Protein AF-A0A329RV73-F1 (afdb_monomer)

Secondary structure (DSSP, 8-state):
-----------THHHHHHS--SSHHHHHHHHHHHHHHHHHHHHHHHHHHHHH-HHHHHHHHHH-GGG----SPPPS--TT----SS-----HHHHHHH-HHHHHHHHHHHH-GGGTTTTS-SSHHHHHHHTTTT-TTS-GGGS--HHHHHHHHHHH-

Radius of gyration: 17.71 Å; Cα contacts (8 Å, |Δi|>4): 121; chains: 1; bounding box: 42×60×46 Å

Sequence (157 aa):
MASRVPVARSCPLERAFHVPLESKASQGNCRKLKLRAVQTRLVFTSYCIEAWGFFAFLEMLDQHPELYWLGGQPGRVNHEGCPYGGLLAEDLVTLARKDKARYTATLEKALDPSAINSYGFPNLRSLLESTEALDPKANEKNRLCFPVLARARRDIM

Nearest PDB structures (foldseek):
  8cmo-assembly1_Z  TM=2.068E-01  e=1.612E+00  Coelastrella

Mean predicted aligned error: 10.71 Å

Structure (mmCIF, N/CA/C/O backbone):
data_AF-A0A329RV73-F1
#
_entry.id   AF-A0A329RV73-F1
#
loop_
_atom_site.group_PDB
_atom_site.id
_atom_site.type_symbol
_atom_site.label_atom_id
_atom_site.label_alt_id
_atom_site.label_comp_id
_atom_site.label_asym_id
_atom_site.label_entity_id
_atom_site.label_seq_id
_atom_site.pdbx_PDB_ins_code
_atom_site.Cartn_x
_atom_site.Cartn_y
_atom_site.Cartn_z
_atom_site.occupancy
_atom_site.B_iso_or_equiv
_atom_site.auth_seq_id
_atom_site.auth_comp_id
_atom_site.auth_asym_id
_atom_site.auth_atom_id
_atom_site.pdbx_PDB_model_num
ATOM 1 N N . MET A 1 1 ? 10.053 -44.233 -3.677 1.00 33.34 1 MET A N 1
ATOM 2 C CA . MET A 1 1 ? 8.972 -43.250 -3.450 1.00 33.34 1 MET A CA 1
ATOM 3 C C . MET A 1 1 ? 9.614 -41.897 -3.183 1.00 33.34 1 MET A C 1
ATOM 5 O O . MET A 1 1 ? 10.079 -41.670 -2.079 1.00 33.34 1 MET A O 1
ATOM 9 N N . ALA A 1 2 ? 9.732 -41.044 -4.201 1.00 32.59 2 ALA A N 1
ATOM 10 C CA . ALA A 1 2 ? 10.232 -39.680 -4.040 1.00 32.59 2 ALA A CA 1
ATOM 11 C C . ALA A 1 2 ? 9.038 -38.734 -4.188 1.00 32.59 2 ALA A C 1
ATOM 13 O O . ALA A 1 2 ? 8.474 -38.605 -5.275 1.00 32.59 2 ALA A O 1
ATOM 14 N N . SER A 1 3 ? 8.606 -38.160 -3.067 1.00 30.92 3 SER A N 1
ATOM 15 C CA . SER A 1 3 ? 7.505 -37.201 -3.014 1.00 30.92 3 SER A CA 1
ATOM 16 C C . SER A 1 3 ? 7.929 -35.920 -3.733 1.00 30.92 3 SER A C 1
ATOM 18 O O . SER A 1 3 ? 8.866 -35.243 -3.310 1.00 30.92 3 SER A O 1
ATOM 20 N N . ARG A 1 4 ? 7.281 -35.609 -4.862 1.00 31.44 4 ARG A N 1
ATOM 21 C CA . ARG A 1 4 ? 7.431 -34.320 -5.542 1.00 31.44 4 ARG A CA 1
ATOM 22 C C . ARG A 1 4 ? 6.651 -33.282 -4.743 1.00 31.44 4 ARG A C 1
ATOM 24 O O . ARG A 1 4 ? 5.426 -33.247 -4.811 1.00 31.44 4 ARG A O 1
ATOM 31 N N . VAL A 1 5 ? 7.371 -32.440 -4.011 1.00 31.77 5 VAL A N 1
ATOM 32 C CA . VAL A 1 5 ? 6.828 -31.193 -3.465 1.00 31.77 5 VAL A CA 1
ATOM 33 C C . VAL A 1 5 ? 6.338 -30.348 -4.650 1.00 31.77 5 VAL A C 1
ATOM 35 O O . VAL A 1 5 ? 7.100 -30.154 -5.604 1.00 31.77 5 VAL A O 1
ATOM 38 N N . PRO A 1 6 ? 5.079 -29.880 -4.662 1.00 32.69 6 PRO A N 1
ATOM 39 C CA . PRO A 1 6 ? 4.593 -29.049 -5.747 1.00 32.69 6 PRO A CA 1
ATOM 40 C C . PRO A 1 6 ? 5.279 -27.686 -5.643 1.00 32.69 6 PRO A C 1
ATOM 42 O O . PRO A 1 6 ? 5.047 -26.930 -4.705 1.00 32.69 6 PRO A O 1
ATOM 45 N N . VAL A 1 7 ? 6.137 -27.379 -6.617 1.00 34.72 7 VAL A N 1
ATOM 46 C CA . VAL A 1 7 ? 6.642 -26.022 -6.841 1.00 34.72 7 VAL A CA 1
ATOM 47 C C . VAL A 1 7 ? 5.422 -25.129 -7.046 1.00 34.72 7 VAL A C 1
ATOM 49 O O . VAL A 1 7 ? 4.694 -25.282 -8.032 1.00 34.72 7 VAL A O 1
ATOM 52 N N . ALA A 1 8 ? 5.170 -24.246 -6.079 1.00 34.91 8 ALA A N 1
ATOM 53 C CA . ALA A 1 8 ? 4.118 -23.249 -6.152 1.00 34.91 8 ALA A CA 1
ATOM 54 C C . ALA A 1 8 ? 4.274 -22.487 -7.473 1.00 34.91 8 ALA A C 1
ATOM 56 O O . ALA A 1 8 ? 5.305 -21.869 -7.746 1.00 34.91 8 ALA A O 1
ATOM 57 N N . ARG A 1 9 ? 3.265 -22.599 -8.341 1.00 33.19 9 ARG A N 1
ATOM 58 C CA . ARG A 1 9 ? 3.199 -21.840 -9.587 1.00 33.19 9 ARG A CA 1
ATOM 59 C C . ARG A 1 9 ? 3.178 -20.364 -9.202 1.00 33.19 9 ARG A C 1
ATOM 61 O O . ARG A 1 9 ? 2.209 -19.896 -8.616 1.00 33.19 9 ARG A O 1
ATOM 68 N N . SER A 1 10 ? 4.273 -19.675 -9.496 1.00 40.41 10 SER A N 1
ATOM 69 C CA . SER A 1 10 ? 4.465 -18.250 -9.247 1.00 40.41 10 SER A CA 1
ATOM 70 C C . SER A 1 10 ? 3.281 -17.442 -9.787 1.00 40.41 10 SER A C 1
ATOM 72 O O . SER A 1 10 ? 2.835 -17.659 -10.917 1.00 40.41 10 SER A O 1
ATOM 74 N N . CYS A 1 11 ? 2.761 -16.529 -8.964 1.00 36.47 11 CYS A N 1
ATOM 75 C CA . CYS A 1 11 ? 1.630 -15.665 -9.285 1.00 36.47 11 CYS A CA 1
ATOM 76 C C . CYS A 1 11 ? 1.839 -14.937 -10.635 1.00 36.47 11 CYS A C 1
ATOM 78 O O . CYS A 1 11 ? 2.783 -14.159 -10.771 1.00 36.47 11 CYS A O 1
ATOM 80 N N . PRO A 1 12 ? 0.950 -15.117 -11.633 1.00 36.31 12 PRO A N 1
ATOM 81 C CA . PRO A 1 12 ? 1.076 -14.490 -12.957 1.00 36.31 12 PRO A CA 1
ATOM 82 C C . PRO A 1 12 ? 0.990 -12.955 -12.958 1.00 36.31 12 PRO A C 1
ATOM 84 O O . PRO A 1 12 ? 1.366 -12.311 -13.937 1.00 36.31 12 PRO A O 1
ATOM 87 N N . LEU A 1 13 ? 0.454 -12.368 -11.886 1.00 39.69 13 LEU A N 1
ATOM 88 C CA . LEU A 1 13 ? 0.104 -10.949 -11.810 1.00 39.69 13 LEU A CA 1
ATOM 89 C C . LEU A 1 13 ? 1.328 -10.025 -11.795 1.00 39.69 13 LEU A C 1
ATOM 91 O O . LEU A 1 13 ? 1.267 -8.934 -12.354 1.00 39.69 13 LEU A O 1
ATOM 95 N N . GLU A 1 14 ? 2.445 -10.457 -11.213 1.00 41.28 14 GLU A N 1
ATOM 96 C CA . GLU A 1 14 ? 3.617 -9.603 -11.002 1.00 41.28 14 GLU A CA 1
ATOM 97 C C . GLU A 1 14 ? 4.369 -9.299 -12.309 1.00 41.28 14 GLU A C 1
ATOM 99 O O . GLU A 1 14 ? 4.634 -8.137 -12.629 1.00 41.28 14 GLU A O 1
ATOM 104 N N . ARG A 1 15 ? 4.630 -10.320 -13.141 1.00 48.12 15 ARG A N 1
ATOM 105 C CA . ARG A 1 15 ? 5.381 -10.136 -14.399 1.00 48.12 15 ARG A CA 1
ATOM 106 C C . ARG A 1 15 ? 4.634 -9.254 -15.396 1.00 48.12 15 ARG A C 1
ATOM 108 O O . ARG A 1 15 ? 5.257 -8.455 -16.087 1.00 48.12 15 ARG A O 1
ATOM 115 N N . ALA A 1 16 ? 3.304 -9.345 -15.448 1.00 50.72 16 ALA A N 1
ATOM 116 C CA . ALA A 1 16 ? 2.491 -8.605 -16.416 1.00 50.72 16 ALA A CA 1
ATOM 117 C C . ALA A 1 16 ? 2.640 -7.075 -16.296 1.00 50.72 16 ALA A C 1
ATOM 119 O O . ALA A 1 16 ? 2.481 -6.351 -17.279 1.00 50.72 16 ALA A O 1
ATOM 120 N N . PHE A 1 17 ? 2.974 -6.575 -15.105 1.00 49.97 17 PHE A N 1
ATOM 121 C CA . PHE A 1 17 ? 3.073 -5.145 -14.827 1.00 49.97 17 PHE A CA 1
ATOM 122 C C . PHE A 1 17 ? 4.464 -4.541 -15.064 1.00 49.97 17 PHE A C 1
ATOM 124 O O . PHE A 1 17 ? 4.578 -3.311 -15.134 1.00 49.97 17 PHE A O 1
ATOM 131 N N . HIS A 1 18 ? 5.501 -5.370 -15.194 1.00 54.44 18 HIS A N 1
ATOM 132 C CA . HIS A 1 18 ? 6.897 -4.939 -15.351 1.00 54.44 18 HIS A CA 1
ATOM 133 C C . HIS A 1 18 ? 7.509 -5.296 -16.715 1.00 54.44 18 HIS A C 1
ATOM 135 O O . HIS A 1 18 ? 8.642 -4.911 -16.991 1.00 54.44 18 HIS A O 1
ATOM 141 N N . VAL A 1 19 ? 6.761 -5.978 -17.589 1.00 59.09 19 VAL A N 1
ATOM 142 C CA . VAL A 1 19 ? 7.188 -6.268 -18.966 1.00 59.09 19 VAL A CA 1
ATOM 143 C C . VAL A 1 19 ? 7.408 -4.957 -19.740 1.00 59.09 19 VAL A C 1
ATOM 145 O O . VAL A 1 19 ? 6.521 -4.098 -19.724 1.00 59.09 19 VAL A O 1
ATOM 148 N N . PRO A 1 20 ? 8.552 -4.776 -20.430 1.00 58.53 20 PRO A N 1
ATOM 149 C CA . PRO A 1 20 ? 8.754 -3.668 -21.358 1.00 58.53 20 PRO A CA 1
ATOM 150 C C . PRO A 1 20 ? 7.672 -3.673 -22.442 1.00 58.53 20 PRO A C 1
ATOM 152 O O . PRO A 1 20 ? 7.479 -4.663 -23.141 1.00 58.53 20 PRO A O 1
ATOM 155 N N . LEU A 1 21 ? 6.937 -2.569 -22.565 1.00 69.88 21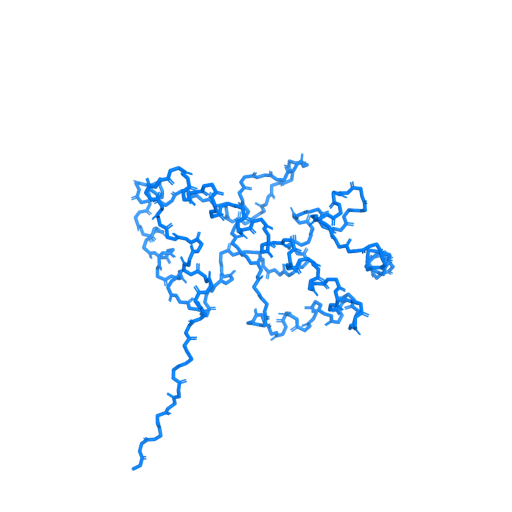 LEU A N 1
ATOM 156 C CA . LEU A 1 21 ? 5.825 -2.452 -23.508 1.00 69.88 21 LEU A CA 1
ATOM 157 C C . LEU A 1 21 ? 6.248 -1.611 -24.708 1.00 69.88 21 LEU A C 1
ATOM 159 O O . LEU A 1 21 ? 6.573 -0.431 -24.549 1.00 69.88 21 LEU A O 1
ATOM 163 N N . GLU A 1 22 ? 6.195 -2.211 -25.896 1.00 66.44 22 GLU A N 1
ATOM 164 C CA . GLU A 1 22 ? 6.705 -1.608 -27.134 1.00 66.44 22 GLU A CA 1
ATOM 165 C C . GLU A 1 22 ? 5.866 -0.425 -27.636 1.00 66.44 22 GLU A C 1
ATOM 167 O O . GLU A 1 22 ? 6.395 0.486 -28.269 1.00 66.44 22 GLU A O 1
ATOM 172 N N . SER A 1 23 ? 4.562 -0.381 -27.325 1.00 75.56 23 SER A N 1
ATOM 173 C CA . SER A 1 23 ? 3.675 0.691 -27.794 1.00 75.56 23 SER A CA 1
ATOM 174 C C . SER A 1 23 ? 3.206 1.624 -26.674 1.00 75.56 23 SER A C 1
ATOM 176 O O . SER A 1 23 ? 2.891 1.203 -25.552 1.00 75.56 23 SER A O 1
ATOM 178 N N . LYS A 1 24 ? 3.045 2.912 -27.006 1.00 74.94 24 LYS A N 1
ATOM 179 C CA . LYS A 1 24 ? 2.442 3.914 -26.106 1.00 74.94 24 LYS A CA 1
ATOM 180 C C . LYS A 1 24 ? 1.026 3.520 -25.664 1.00 74.94 24 LYS A C 1
ATOM 182 O O . LYS A 1 24 ? 0.655 3.749 -24.516 1.00 74.94 24 LYS A O 1
ATOM 187 N N . ALA A 1 25 ? 0.251 2.887 -26.547 1.00 77.81 25 ALA A N 1
ATOM 188 C CA . ALA A 1 25 ? -1.087 2.389 -26.232 1.00 77.81 25 ALA A CA 1
ATOM 189 C C . ALA A 1 25 ? -1.047 1.279 -25.166 1.00 77.81 25 ALA A C 1
ATOM 191 O O . ALA A 1 25 ? -1.775 1.351 -24.173 1.00 77.81 25 ALA A O 1
ATOM 192 N N . SER A 1 26 ? -0.144 0.302 -25.308 1.00 74.44 26 SER A N 1
ATOM 193 C CA . SER A 1 26 ? 0.054 -0.746 -24.297 1.00 74.44 26 SER A CA 1
ATOM 194 C C . SER A 1 26 ? 0.517 -0.176 -22.956 1.00 74.44 26 SER A C 1
ATOM 196 O O . SER A 1 26 ? -0.013 -0.565 -21.915 1.00 74.44 26 SER A O 1
ATOM 198 N N . GLN A 1 27 ? 1.423 0.808 -22.962 1.00 73.75 27 GLN A N 1
ATOM 199 C CA . GLN A 1 27 ? 1.860 1.501 -21.743 1.00 73.75 27 GLN A CA 1
ATOM 200 C C . GLN A 1 27 ? 0.697 2.217 -21.043 1.00 73.75 27 GLN A C 1
ATOM 202 O O . GLN A 1 27 ? 0.541 2.108 -19.824 1.00 73.75 27 GLN A O 1
ATOM 207 N N . GLY A 1 28 ? -0.152 2.908 -21.809 1.00 75.94 28 GLY A N 1
ATOM 208 C CA . GLY A 1 28 ? -1.359 3.556 -21.296 1.00 75.94 28 GLY A CA 1
ATOM 209 C C . GLY A 1 28 ? -2.336 2.564 -20.659 1.00 75.94 28 GLY A C 1
ATOM 210 O O . GLY A 1 28 ? -2.839 2.814 -19.563 1.00 75.94 28 GLY A O 1
ATOM 211 N N . ASN A 1 29 ? -2.565 1.413 -21.293 1.00 81.19 29 ASN A N 1
ATOM 212 C CA . ASN A 1 29 ? -3.426 0.363 -20.744 1.00 81.19 29 ASN A CA 1
ATOM 213 C C . ASN A 1 29 ? -2.840 -0.262 -19.472 1.00 81.19 29 ASN A C 1
ATOM 215 O O . ASN A 1 29 ? -3.561 -0.427 -18.488 1.00 81.19 29 ASN A O 1
ATOM 219 N N . CYS A 1 30 ? -1.533 -0.524 -19.442 1.00 77.75 30 CYS A N 1
ATOM 220 C CA . CYS A 1 30 ? -0.855 -1.030 -18.250 1.00 77.75 30 CYS A CA 1
ATOM 221 C C . CYS A 1 30 ? -0.951 -0.043 -17.076 1.00 77.75 30 CYS A C 1
ATOM 223 O O . CYS A 1 30 ? -1.310 -0.445 -15.970 1.00 77.75 30 CYS A O 1
ATOM 225 N N . ARG A 1 31 ? -0.756 1.265 -17.309 1.00 78.19 31 ARG A N 1
ATOM 226 C CA . ARG A 1 31 ? -0.980 2.300 -16.278 1.00 78.19 31 ARG A CA 1
ATOM 227 C C . ARG A 1 31 ? -2.403 2.265 -15.715 1.00 78.19 31 ARG A C 1
ATOM 229 O O . ARG A 1 31 ? -2.572 2.340 -14.501 1.00 78.19 31 ARG A O 1
ATOM 236 N N . LYS A 1 32 ? -3.422 2.111 -16.568 1.00 83.38 32 LYS A N 1
ATOM 237 C CA . LYS A 1 32 ? -4.825 2.004 -16.125 1.00 83.38 32 LYS A CA 1
ATOM 238 C C . LYS A 1 32 ? -5.071 0.750 -15.287 1.00 83.38 32 LYS A C 1
ATOM 240 O O . LYS A 1 32 ? -5.772 0.826 -14.283 1.00 83.38 32 LYS A O 1
ATOM 245 N N . LEU A 1 33 ? -4.503 -0.389 -15.682 1.00 84.25 33 LEU A N 1
ATOM 246 C CA . LEU A 1 33 ? -4.621 -1.638 -14.925 1.00 84.25 33 LEU A CA 1
ATOM 247 C C . LEU A 1 33 ? -3.928 -1.536 -13.562 1.00 84.25 33 LEU A C 1
ATOM 249 O O . LEU A 1 33 ? -4.529 -1.918 -12.563 1.00 84.25 33 LEU A O 1
ATOM 253 N N . LYS A 1 34 ? -2.728 -0.941 -13.501 1.00 81.31 34 LYS A N 1
ATOM 254 C CA . LYS A 1 34 ? -2.030 -0.657 -12.236 1.00 81.31 34 LYS A CA 1
ATOM 255 C C . LYS A 1 34 ? -2.873 0.213 -11.313 1.00 81.31 34 LYS A C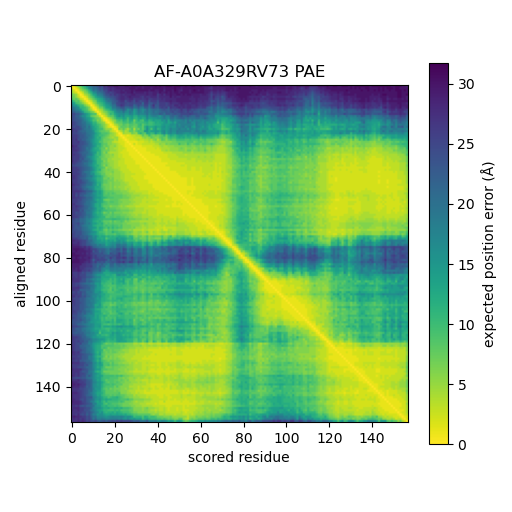 1
ATOM 257 O O . LYS A 1 34 ? -3.049 -0.131 -10.150 1.00 81.31 34 LYS A O 1
ATOM 262 N N . LEU A 1 35 ? -3.441 1.299 -11.841 1.00 84.69 35 LEU A N 1
ATOM 263 C CA . LEU A 1 35 ? -4.318 2.177 -11.069 1.00 84.69 35 LEU A CA 1
ATOM 264 C C . LEU A 1 35 ? -5.512 1.403 -10.496 1.00 84.69 35 LEU A C 1
ATOM 266 O O . LEU A 1 35 ? -5.768 1.476 -9.300 1.00 84.69 35 LEU A O 1
ATOM 270 N N . ARG A 1 36 ? -6.205 0.606 -11.318 1.00 87.50 36 ARG A N 1
ATOM 271 C CA . ARG A 1 36 ? -7.337 -0.217 -10.858 1.00 87.50 36 ARG A CA 1
ATOM 272 C C . ARG A 1 36 ? -6.927 -1.246 -9.808 1.00 87.50 36 ARG A C 1
ATOM 274 O O . ARG A 1 36 ? -7.676 -1.454 -8.860 1.00 87.50 36 ARG A O 1
ATOM 281 N N . ALA A 1 37 ? -5.759 -1.868 -9.949 1.00 86.56 37 ALA A N 1
ATOM 282 C CA . ALA A 1 37 ? -5.245 -2.816 -8.965 1.00 86.56 37 ALA A CA 1
ATOM 283 C C . ALA A 1 37 ? -4.990 -2.131 -7.612 1.00 86.56 37 ALA A C 1
ATOM 285 O O . ALA A 1 37 ? -5.406 -2.651 -6.581 1.00 86.56 37 ALA A O 1
ATOM 286 N N . VAL A 1 38 ? -4.398 -0.930 -7.614 1.00 85.75 38 VAL A N 1
ATOM 287 C CA . VAL A 1 38 ? -4.182 -0.128 -6.396 1.00 85.75 38 VAL A CA 1
ATOM 288 C C . VAL A 1 38 ? -5.508 0.252 -5.729 1.00 85.75 38 VAL A C 1
ATOM 290 O O . VAL A 1 38 ? -5.642 0.099 -4.518 1.00 85.75 38 VAL A O 1
ATOM 293 N N . GLN A 1 39 ? -6.503 0.683 -6.507 1.00 88.62 39 GLN A N 1
ATOM 294 C CA . GLN A 1 39 ? -7.835 1.022 -5.987 1.00 88.62 39 GLN A CA 1
ATOM 295 C C . GLN A 1 39 ? -8.545 -0.207 -5.403 1.00 88.62 39 GLN A C 1
ATOM 297 O O . GLN A 1 39 ? -9.069 -0.163 -4.295 1.00 88.62 39 GLN A O 1
ATOM 302 N N . THR A 1 40 ? -8.505 -1.335 -6.117 1.00 90.38 40 THR A N 1
ATOM 303 C CA . THR A 1 40 ? -9.085 -2.607 -5.652 1.00 90.38 40 THR A CA 1
ATOM 304 C C . THR A 1 40 ? -8.424 -3.073 -4.359 1.00 90.38 40 THR A C 1
ATOM 306 O O . THR A 1 40 ? -9.107 -3.527 -3.443 1.00 90.38 40 THR A O 1
ATOM 309 N N . ARG A 1 41 ? -7.101 -2.901 -4.250 1.00 91.25 41 ARG A N 1
ATOM 310 C CA . ARG A 1 41 ? -6.356 -3.203 -3.031 1.00 91.25 41 ARG A CA 1
ATOM 311 C C . ARG A 1 41 ? -6.877 -2.391 -1.849 1.00 91.25 41 ARG A C 1
ATOM 313 O O . ARG A 1 41 ? -7.137 -2.997 -0.828 1.00 91.25 41 ARG A O 1
ATOM 320 N N . LEU A 1 42 ? -7.093 -1.079 -1.987 1.00 91.88 42 LEU A N 1
ATOM 321 C CA . LEU A 1 42 ? -7.629 -0.239 -0.900 1.00 91.88 4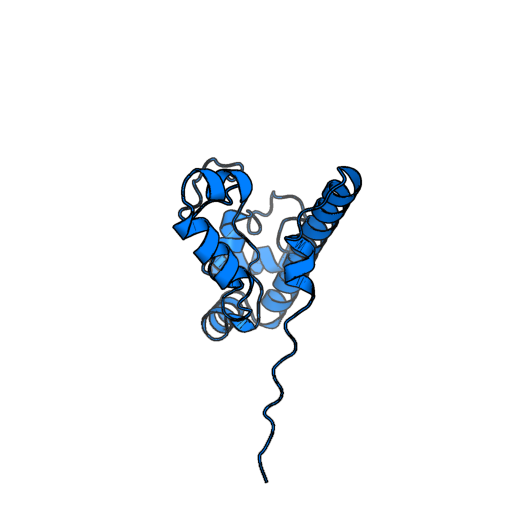2 LEU A CA 1
ATOM 322 C C . LEU A 1 42 ? -9.037 -0.652 -0.447 1.00 91.88 42 LEU A C 1
ATOM 324 O O . LEU A 1 42 ? -9.346 -0.595 0.747 1.00 91.88 42 LEU A O 1
ATOM 328 N N . VAL A 1 43 ? -9.884 -1.094 -1.380 1.00 93.06 43 VAL A N 1
ATOM 329 C CA . VAL A 1 43 ? -11.207 -1.651 -1.053 1.00 93.06 43 VAL A CA 1
ATOM 330 C C . VAL A 1 43 ? -11.054 -2.933 -0.237 1.00 93.06 43 VAL A C 1
ATOM 332 O O . VAL A 1 43 ? -11.674 -3.069 0.815 1.00 93.06 43 VAL A O 1
ATOM 335 N N . PHE A 1 44 ? -10.180 -3.841 -0.674 1.00 92.88 44 PHE A N 1
ATOM 336 C CA . PHE A 1 44 ? -9.864 -5.056 0.074 1.00 92.88 44 PHE A CA 1
ATOM 337 C C . PHE A 1 44 ? -9.263 -4.742 1.456 1.00 92.88 44 PHE A C 1
ATOM 339 O O . PHE A 1 44 ? -9.716 -5.298 2.450 1.00 92.88 44 PHE A O 1
ATOM 346 N N . THR A 1 45 ? -8.328 -3.787 1.553 1.00 94.06 45 THR A N 1
ATOM 347 C CA . THR A 1 45 ? -7.771 -3.316 2.833 1.00 94.06 45 THR A CA 1
ATOM 348 C C . THR A 1 45 ? -8.873 -2.819 3.762 1.00 94.06 45 THR A C 1
ATOM 350 O O . THR A 1 45 ? -8.880 -3.151 4.942 1.00 94.06 45 THR A O 1
ATOM 353 N N . SER A 1 46 ? -9.815 -2.035 3.229 1.00 94.69 46 SER A N 1
ATOM 354 C CA . SER A 1 46 ? -10.941 -1.514 4.003 1.00 94.69 46 SER A CA 1
ATOM 355 C C . SER A 1 46 ? -11.783 -2.649 4.579 1.00 94.69 46 SER A C 1
ATOM 357 O O . SER A 1 46 ? -12.067 -2.643 5.772 1.00 94.69 46 SER A O 1
ATOM 359 N N . TYR A 1 47 ? -12.109 -3.655 3.766 1.00 94.75 47 TYR A N 1
ATOM 360 C CA . TYR A 1 47 ? -12.856 -4.827 4.217 1.00 94.75 47 TYR A CA 1
ATOM 361 C C . TYR A 1 47 ? -12.125 -5.597 5.329 1.00 94.75 47 TYR A C 1
ATOM 363 O O . TYR A 1 47 ? -12.727 -5.932 6.347 1.00 94.75 47 TYR A O 1
ATOM 371 N N . CYS A 1 48 ? -10.817 -5.821 5.183 1.00 93.94 48 CYS A N 1
ATOM 372 C CA . CYS A 1 48 ? -10.013 -6.497 6.203 1.00 93.94 48 CYS A CA 1
ATOM 373 C C . CYS A 1 48 ? -9.968 -5.718 7.526 1.00 93.94 48 CYS A C 1
ATOM 375 O O . CYS A 1 48 ? -10.140 -6.306 8.591 1.00 93.94 48 CYS A O 1
ATOM 377 N N . ILE A 1 49 ? -9.788 -4.393 7.472 1.00 93.81 49 ILE A N 1
ATOM 378 C CA . ILE A 1 49 ? -9.785 -3.543 8.674 1.00 93.81 49 ILE A CA 1
ATOM 379 C C . ILE A 1 49 ? -11.174 -3.512 9.323 1.00 93.81 49 ILE A C 1
ATOM 381 O O . ILE A 1 49 ? -11.293 -3.475 10.547 1.00 93.81 49 ILE A O 1
ATOM 385 N N . GLU A 1 50 ? -12.242 -3.530 8.531 1.00 93.06 50 GLU A N 1
ATOM 386 C CA . GLU A 1 50 ? -13.601 -3.594 9.061 1.00 93.06 50 GLU A CA 1
ATOM 387 C C . GLU A 1 50 ? -13.873 -4.915 9.797 1.00 93.06 50 GLU A C 1
ATOM 389 O O . GLU A 1 50 ? -14.505 -4.895 10.859 1.00 93.06 50 GLU A O 1
ATOM 394 N N . ALA A 1 51 ? -13.363 -6.028 9.262 1.00 92.75 51 ALA A N 1
ATOM 395 C CA . ALA A 1 51 ? -13.539 -7.369 9.811 1.00 92.75 51 ALA A CA 1
ATOM 396 C C . ALA A 1 51 ? -12.671 -7.639 11.051 1.00 92.75 51 ALA A C 1
ATOM 398 O O . ALA A 1 51 ? -13.162 -8.206 12.025 1.00 92.75 51 ALA A O 1
ATOM 399 N N . TRP A 1 52 ? -11.396 -7.245 11.021 1.00 92.00 52 TRP A N 1
ATOM 400 C CA . TRP A 1 52 ? -10.418 -7.626 12.048 1.00 92.00 52 TRP A CA 1
ATOM 401 C C . TRP A 1 52 ? -9.954 -6.468 12.934 1.00 92.00 52 TRP A C 1
ATOM 403 O O . TRP A 1 52 ? -9.440 -6.709 14.020 1.00 92.00 52 TRP A O 1
ATOM 413 N N . GLY A 1 53 ? -10.173 -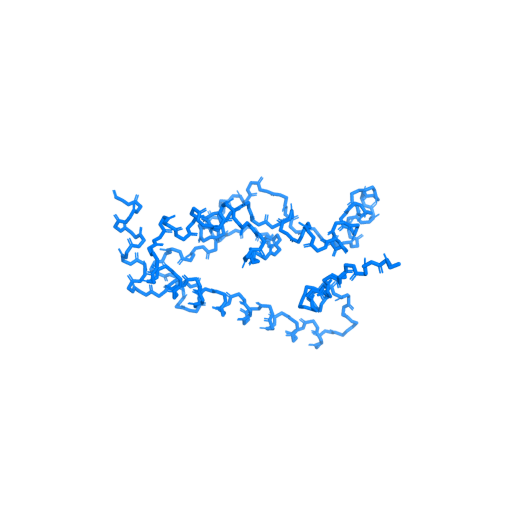5.217 12.527 1.00 92.31 53 GLY A N 1
ATOM 414 C CA . GLY A 1 53 ? -9.630 -4.031 13.197 1.00 92.31 53 GLY A CA 1
ATOM 415 C C . GLY A 1 53 ? -8.293 -3.582 12.604 1.00 92.31 53 GLY A C 1
ATOM 416 O O . GLY A 1 53 ? -7.614 -4.343 11.913 1.00 92.31 53 GLY A O 1
ATOM 417 N N . PHE A 1 54 ? -7.915 -2.320 12.844 1.00 91.56 54 PHE A N 1
ATOM 418 C CA . PHE A 1 54 ? -6.753 -1.716 12.185 1.00 91.56 54 PHE A CA 1
ATOM 419 C C . PHE A 1 54 ? -5.441 -2.368 12.632 1.00 91.56 54 PHE A C 1
ATOM 421 O O . PHE A 1 54 ? -4.716 -2.910 11.802 1.00 91.56 54 PHE A O 1
ATOM 428 N N . PHE A 1 55 ? -5.158 -2.379 13.938 1.00 91.88 55 PHE A N 1
ATOM 429 C CA . PHE A 1 55 ? -3.905 -2.942 14.450 1.00 91.88 55 PHE A CA 1
ATOM 430 C C . PHE A 1 55 ? -3.810 -4.455 14.299 1.00 91.88 55 PHE A C 1
ATOM 432 O O . PHE A 1 55 ? -2.757 -4.942 13.911 1.00 91.88 55 PHE A O 1
ATOM 439 N N . ALA A 1 56 ? -4.902 -5.189 14.528 1.00 92.94 56 ALA A N 1
ATOM 440 C CA . ALA A 1 56 ? -4.901 -6.641 14.364 1.00 92.94 56 ALA A CA 1
ATOM 441 C C . ALA A 1 56 ? -4.602 -7.045 12.912 1.00 92.94 56 ALA A C 1
ATOM 443 O O . ALA A 1 56 ? -3.866 -7.998 12.667 1.00 92.94 56 ALA A O 1
ATOM 444 N N . PHE A 1 57 ? -5.122 -6.292 11.935 1.00 93.44 57 PHE A N 1
ATOM 445 C CA . PHE A 1 57 ? -4.790 -6.537 10.538 1.00 93.44 57 PHE A CA 1
ATOM 446 C C . PHE A 1 57 ? -3.328 -6.195 10.216 1.00 93.44 57 PHE A C 1
ATOM 448 O O . PHE A 1 57 ? -2.687 -6.947 9.488 1.00 93.44 57 PHE A O 1
ATOM 455 N N . LEU A 1 58 ? -2.784 -5.100 10.764 1.00 92.19 58 LEU A N 1
ATOM 456 C CA . LEU A 1 58 ? -1.362 -4.769 10.604 1.00 92.19 58 LEU A CA 1
ATOM 457 C C . LEU A 1 58 ? -0.458 -5.861 11.190 1.00 92.19 58 LEU A C 1
ATOM 459 O O . LEU A 1 58 ? 0.434 -6.336 10.496 1.00 92.19 58 LEU A O 1
ATOM 463 N N . GLU A 1 59 ? -0.733 -6.302 12.416 1.00 93.06 59 GLU A N 1
ATOM 464 C CA . GLU A 1 59 ? 0.035 -7.349 13.095 1.00 93.06 59 GLU A CA 1
ATOM 465 C C . GLU A 1 59 ? 0.004 -8.670 12.318 1.00 93.06 59 GLU A C 1
ATOM 467 O O . GLU A 1 59 ? 1.039 -9.309 12.132 1.00 93.06 59 GLU A O 1
ATOM 472 N N . MET A 1 60 ? -1.162 -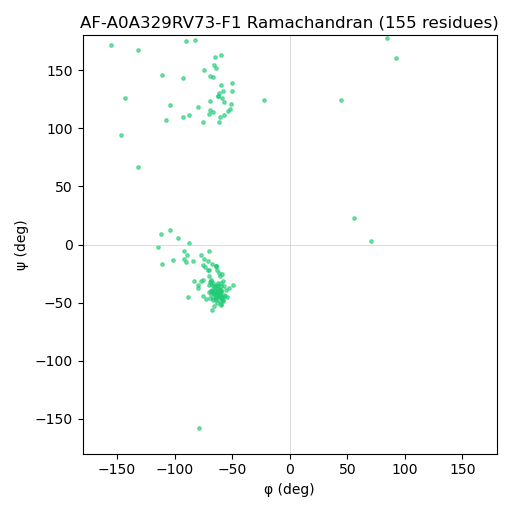9.052 11.786 1.00 93.31 60 MET A N 1
ATOM 473 C CA . MET A 1 60 ? -1.291 -10.243 10.947 1.00 93.31 60 MET A CA 1
ATOM 474 C C . MET A 1 60 ? -0.400 -10.164 9.699 1.00 93.31 60 MET A C 1
ATOM 476 O O . MET A 1 60 ? 0.194 -11.167 9.312 1.00 93.31 60 MET A O 1
ATOM 480 N N . LEU 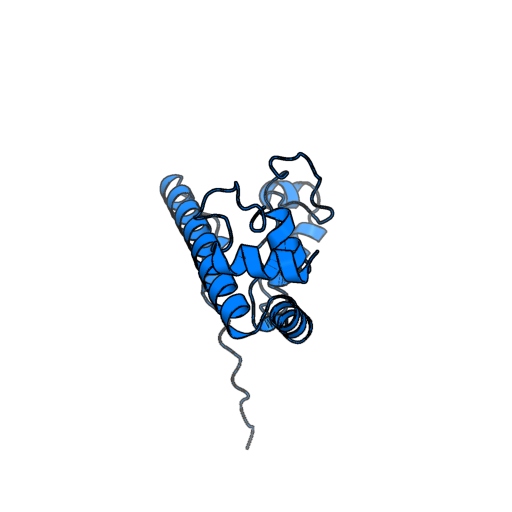A 1 61 ? -0.286 -8.991 9.069 1.00 90.50 61 LEU A N 1
ATOM 481 C CA . LEU A 1 61 ? 0.581 -8.810 7.901 1.00 90.50 61 LEU A CA 1
ATOM 482 C C . LEU A 1 61 ? 2.065 -8.730 8.256 1.00 90.50 61 LEU A C 1
ATOM 484 O O . LEU A 1 61 ? 2.889 -9.150 7.448 1.00 90.50 61 LEU A O 1
ATOM 488 N N . ASP A 1 62 ? 2.410 -8.228 9.438 1.00 88.19 62 ASP A N 1
ATOM 489 C CA . ASP A 1 62 ? 3.794 -8.237 9.916 1.00 88.19 62 ASP A CA 1
ATOM 490 C C . ASP A 1 62 ? 4.265 -9.672 10.223 1.00 88.19 62 ASP A C 1
ATOM 492 O O . ASP A 1 62 ? 5.422 -10.012 9.972 1.00 88.19 62 ASP A O 1
ATOM 496 N N . GLN A 1 63 ? 3.367 -10.537 10.708 1.00 89.31 63 GLN A N 1
ATOM 497 C CA . GLN A 1 63 ? 3.640 -11.965 10.925 1.00 89.31 63 GLN A CA 1
ATOM 498 C C . GLN A 1 63 ? 3.629 -12.781 9.625 1.00 89.31 63 GLN A C 1
ATOM 500 O O . GLN A 1 63 ? 4.359 -13.767 9.511 1.00 89.31 63 GLN A O 1
ATOM 505 N N . HIS A 1 64 ? 2.816 -12.364 8.653 1.00 86.69 64 HIS A N 1
ATOM 506 C CA . HIS A 1 64 ? 2.593 -13.072 7.393 1.00 86.69 64 HIS A CA 1
ATOM 507 C C . HIS A 1 64 ? 2.701 -12.130 6.177 1.00 86.69 64 HIS A C 1
ATOM 509 O O . HIS A 1 64 ? 1.704 -11.877 5.483 1.00 86.69 64 HIS A O 1
ATOM 515 N N . PRO A 1 65 ? 3.903 -11.591 5.888 1.00 79.06 65 PRO A N 1
ATOM 516 C CA . PRO A 1 65 ? 4.114 -10.615 4.816 1.00 79.06 65 PRO A CA 1
ATOM 517 C C . PRO A 1 65 ? 3.828 -11.170 3.411 1.00 79.06 65 PRO A C 1
ATOM 519 O O . PRO A 1 65 ? 3.615 -10.407 2.467 1.00 79.06 65 PRO A O 1
ATOM 522 N N . GLU A 1 66 ? 3.801 -12.492 3.249 1.00 78.94 66 GLU A N 1
ATOM 523 C CA . GLU A 1 66 ? 3.461 -13.194 2.011 1.00 78.94 66 GLU A CA 1
ATOM 524 C C . GLU A 1 66 ? 1.973 -13.116 1.643 1.00 78.94 66 GLU A C 1
ATOM 526 O O . GLU A 1 66 ? 1.620 -13.273 0.472 1.00 78.94 66 GLU A O 1
ATOM 531 N N . LEU A 1 67 ? 1.089 -12.860 2.615 1.00 83.12 67 LEU A N 1
ATOM 532 C CA . LEU A 1 67 ? -0.360 -12.815 2.388 1.00 83.12 67 LEU A CA 1
ATOM 533 C C . LEU A 1 67 ? -0.807 -11.553 1.651 1.00 83.12 67 LEU A C 1
ATOM 535 O O . LEU A 1 67 ? -1.954 -11.470 1.202 1.00 83.12 67 LEU A O 1
ATOM 539 N N . TYR A 1 68 ? 0.071 -10.556 1.539 1.00 85.00 68 TYR A N 1
ATOM 540 C CA . TYR A 1 68 ? -0.310 -9.250 1.041 1.00 85.00 68 TYR A CA 1
ATOM 541 C C . TYR A 1 68 ? 0.764 -8.608 0.178 1.00 85.00 68 TYR A C 1
ATOM 543 O O . TYR A 1 68 ? 1.909 -8.393 0.575 1.00 85.00 68 TYR A O 1
ATOM 551 N N . TRP A 1 69 ? 0.358 -8.218 -1.026 1.00 81.50 69 TRP A N 1
ATOM 552 C CA . TRP A 1 69 ? 1.234 -7.494 -1.927 1.00 81.50 69 TRP A CA 1
ATOM 553 C C . TRP A 1 69 ? 1.165 -5.985 -1.668 1.00 81.50 69 TRP A C 1
ATOM 555 O O . TRP A 1 69 ? 0.167 -5.313 -1.964 1.00 81.50 69 TRP A O 1
ATOM 565 N N . LEU A 1 70 ? 2.262 -5.428 -1.151 1.00 80.50 70 LEU A N 1
ATOM 566 C CA . LEU A 1 70 ? 2.385 -3.998 -0.849 1.00 80.50 70 LEU A CA 1
ATOM 567 C C . LEU A 1 70 ? 2.619 -3.151 -2.108 1.00 80.50 70 LEU A C 1
ATOM 569 O O . LEU A 1 70 ? 2.453 -1.931 -2.081 1.00 80.50 70 LEU A O 1
ATOM 573 N N . GLY A 1 71 ? 2.870 -3.782 -3.254 1.00 74.44 71 GLY A N 1
ATOM 574 C CA . GLY A 1 71 ? 3.148 -3.089 -4.506 1.00 74.44 71 GLY A CA 1
ATOM 575 C C . GLY A 1 71 ? 4.619 -2.700 -4.645 1.00 74.44 71 GLY A C 1
ATOM 576 O O . GLY A 1 71 ? 5.438 -2.943 -3.766 1.00 74.44 71 GLY A O 1
ATOM 577 N N . GLY A 1 72 ? 4.952 -2.108 -5.792 1.00 70.44 72 GLY A N 1
ATOM 578 C CA . GLY A 1 72 ? 6.309 -1.648 -6.090 1.00 70.44 72 GLY A CA 1
ATOM 579 C C . GLY A 1 72 ? 6.639 -0.278 -5.491 1.00 70.44 72 GLY A C 1
ATOM 580 O O . GLY A 1 72 ? 5.776 0.394 -4.926 1.00 70.44 72 GLY A O 1
ATOM 581 N N . GLN A 1 73 ? 7.895 0.140 -5.673 1.00 66.62 73 GLN A N 1
ATOM 582 C CA . GLN A 1 73 ? 8.401 1.444 -5.238 1.00 66.62 73 GLN A CA 1
ATOM 583 C C . GLN A 1 73 ? 7.497 2.594 -5.694 1.00 66.62 73 GLN A C 1
ATOM 585 O O . GLN A 1 73 ? 7.064 2.606 -6.855 1.00 66.62 73 GLN A O 1
ATOM 590 N N . PRO A 1 74 ? 7.254 3.593 -4.830 1.00 61.88 74 PRO A N 1
ATOM 591 C CA . PRO A 1 74 ? 6.572 4.801 -5.253 1.00 61.88 74 PRO A CA 1
ATOM 592 C C . PRO A 1 74 ? 7.367 5.493 -6.370 1.00 61.88 74 PRO A C 1
ATOM 594 O O . PRO A 1 74 ? 8.598 5.605 -6.334 1.00 61.88 74 PRO A O 1
ATOM 597 N N . GLY A 1 75 ? 6.644 5.960 -7.390 1.00 56.12 75 GLY A N 1
ATOM 598 C CA . GLY A 1 75 ? 7.174 6.948 -8.325 1.00 56.12 75 GLY A CA 1
ATOM 599 C C . GLY A 1 75 ? 7.334 8.284 -7.600 1.00 56.12 75 GLY A C 1
ATOM 600 O O . GLY A 1 75 ? 6.542 8.572 -6.713 1.00 56.12 75 GLY A O 1
ATOM 601 N N . ARG A 1 76 ? 8.381 9.048 -7.949 1.00 49.81 76 ARG A N 1
ATOM 602 C CA . ARG A 1 76 ? 8.812 10.310 -7.305 1.00 49.81 76 ARG A CA 1
ATOM 603 C C . ARG A 1 76 ? 7.722 11.058 -6.511 1.00 49.81 76 ARG A C 1
ATOM 605 O O . ARG A 1 76 ? 6.747 11.479 -7.116 1.00 49.81 76 ARG A O 1
ATOM 612 N N . VAL A 1 77 ? 8.056 11.301 -5.235 1.00 47.38 77 VAL A N 1
ATOM 613 C CA . VAL A 1 77 ? 7.544 12.271 -4.238 1.00 47.38 77 VAL A CA 1
ATOM 614 C C . VAL A 1 77 ? 6.019 12.428 -4.141 1.00 47.38 77 VAL A C 1
ATOM 616 O O . VAL A 1 77 ? 5.349 12.800 -5.098 1.00 47.38 77 VAL A O 1
ATOM 619 N N . ASN A 1 78 ? 5.496 12.227 -2.930 1.00 50.59 78 ASN A N 1
ATOM 620 C CA . ASN A 1 78 ? 4.109 12.518 -2.559 1.00 50.59 78 ASN A CA 1
ATOM 621 C C . ASN A 1 78 ? 3.768 14.008 -2.745 1.00 50.59 78 ASN A C 1
ATOM 623 O O . ASN A 1 78 ? 4.668 14.851 -2.806 1.00 50.59 78 ASN A O 1
ATOM 627 N N . HIS A 1 79 ? 2.474 14.346 -2.782 1.00 47.56 79 HIS A N 1
ATOM 628 C CA . HIS A 1 79 ? 2.005 15.725 -2.976 1.00 47.56 79 HIS A CA 1
ATOM 629 C C . HIS A 1 79 ? 2.520 16.696 -1.897 1.00 47.56 79 HIS A C 1
ATOM 631 O O . HIS A 1 79 ? 2.687 17.881 -2.178 1.00 47.56 79 HIS A O 1
ATOM 637 N N . GLU A 1 80 ? 2.849 16.191 -0.705 1.00 46.97 80 GLU A N 1
ATOM 638 C CA . GLU A 1 80 ? 3.354 16.978 0.429 1.00 46.97 80 GLU A CA 1
ATOM 639 C C . GLU A 1 80 ? 4.881 17.179 0.453 1.00 46.97 80 GLU A C 1
ATOM 641 O O . GLU A 1 80 ? 5.414 17.786 1.379 1.00 46.97 80 GLU A O 1
ATOM 646 N N . GLY A 1 81 ? 5.630 16.674 -0.533 1.00 45.31 81 GLY A N 1
ATOM 647 C CA . GLY A 1 81 ? 7.087 16.851 -0.560 1.00 45.31 81 GLY A CA 1
ATOM 648 C C . GLY A 1 81 ? 7.846 16.056 0.511 1.00 45.31 81 GLY A C 1
ATOM 649 O O . GLY A 1 81 ? 9.070 16.160 0.582 1.00 45.31 81 GLY A O 1
ATOM 650 N N . CYS A 1 82 ? 7.156 15.239 1.318 1.00 45.72 82 CYS A N 1
ATOM 651 C CA . CYS A 1 82 ? 7.795 14.346 2.276 1.00 45.72 82 CYS A CA 1
ATOM 652 C C . CYS A 1 82 ? 8.532 13.235 1.499 1.00 45.72 82 CYS A C 1
ATOM 654 O O . CYS A 1 82 ? 7.892 12.478 0.757 1.00 45.72 82 CYS A O 1
ATOM 656 N N . PRO A 1 83 ? 9.873 13.149 1.578 1.00 43.66 83 PRO A N 1
ATOM 657 C CA . PRO A 1 83 ? 10.622 12.178 0.801 1.00 43.66 83 PRO A CA 1
ATOM 658 C C . PRO A 1 83 ? 10.333 10.773 1.331 1.00 43.66 83 PRO A C 1
ATOM 660 O O . PRO A 1 83 ? 10.558 10.477 2.502 1.00 43.66 83 PRO A O 1
ATOM 663 N N . TYR A 1 84 ? 9.863 9.888 0.451 1.00 52.81 84 TYR A N 1
ATOM 664 C CA . TYR A 1 84 ? 9.884 8.453 0.710 1.00 52.81 84 TYR A CA 1
ATOM 665 C C . TYR A 1 84 ? 11.320 8.056 1.080 1.00 52.81 84 TYR A C 1
ATOM 667 O O . TYR A 1 84 ? 12.222 8.184 0.255 1.00 52.81 84 TYR A O 1
ATOM 675 N N . GLY A 1 85 ? 11.534 7.614 2.323 1.00 52.56 85 GLY A N 1
ATOM 676 C CA . GLY A 1 85 ? 12.865 7.272 2.842 1.00 52.56 85 GLY A CA 1
ATOM 677 C C . GLY A 1 85 ? 13.469 5.999 2.237 1.00 52.56 85 GLY A C 1
ATOM 678 O O . GLY A 1 85 ? 14.618 5.670 2.522 1.00 52.56 85 GLY A O 1
ATOM 679 N N . GLY A 1 86 ? 12.706 5.273 1.415 1.00 59.34 86 GLY A N 1
ATOM 680 C CA . GLY A 1 86 ? 13.181 4.109 0.677 1.00 59.34 86 GLY A CA 1
ATOM 681 C C . GLY A 1 86 ? 13.736 4.459 -0.705 1.00 59.34 86 GLY A C 1
ATOM 682 O O . GLY A 1 86 ? 13.662 5.587 -1.190 1.00 59.34 86 GLY A O 1
ATOM 683 N N . LEU A 1 87 ? 14.284 3.449 -1.378 1.00 57.62 87 LEU A N 1
ATOM 684 C CA . LEU A 1 87 ? 14.784 3.594 -2.744 1.00 57.62 87 LEU A CA 1
ATOM 685 C C . LEU A 1 87 ? 13.631 3.979 -3.689 1.00 57.62 87 LEU A C 1
ATOM 687 O O . LEU A 1 87 ? 12.592 3.322 -3.716 1.00 57.62 87 LEU A O 1
ATOM 691 N N . LEU A 1 88 ? 13.811 5.050 -4.461 1.00 62.59 88 LEU A N 1
ATOM 692 C CA . LEU A 1 88 ? 12.836 5.470 -5.467 1.00 62.59 88 LEU A CA 1
ATOM 693 C C . LEU A 1 88 ? 12.877 4.543 -6.681 1.00 62.59 88 LEU A C 1
ATOM 695 O O . LEU A 1 88 ? 13.944 4.045 -7.049 1.00 62.59 88 LEU A O 1
ATOM 699 N N . ALA A 1 89 ? 11.725 4.398 -7.341 1.00 65.12 89 ALA A N 1
ATOM 700 C CA . ALA A 1 89 ? 11.638 3.702 -8.616 1.00 65.12 89 ALA A CA 1
ATOM 701 C C . ALA A 1 89 ? 12.504 4.420 -9.667 1.00 65.12 89 ALA A C 1
ATOM 703 O O . ALA A 1 89 ? 12.145 5.490 -10.167 1.00 65.12 89 ALA A O 1
ATOM 704 N N . GLU A 1 90 ? 13.654 3.832 -9.995 1.00 67.69 90 GLU A N 1
ATOM 705 C CA . GLU A 1 90 ? 14.512 4.263 -11.097 1.00 67.69 90 GLU A CA 1
ATOM 706 C C . GLU A 1 90 ? 14.167 3.489 -12.373 1.00 67.69 90 GLU A C 1
ATOM 708 O O . GLU A 1 90 ? 13.846 2.301 -12.346 1.00 67.69 90 GLU A O 1
ATOM 713 N N . ASP A 1 91 ? 14.242 4.172 -13.514 1.00 72.94 91 ASP A N 1
ATOM 714 C CA . ASP A 1 91 ? 14.101 3.534 -14.818 1.00 72.94 91 ASP A CA 1
ATOM 715 C C . ASP A 1 91 ? 15.222 2.500 -15.035 1.00 72.94 91 ASP A C 1
ATOM 717 O O . ASP A 1 91 ? 16.405 2.821 -14.902 1.00 72.94 91 ASP A O 1
ATOM 721 N N . LEU A 1 92 ? 14.850 1.267 -15.401 1.00 74.50 92 LEU A N 1
ATOM 722 C CA . LEU A 1 92 ? 15.784 0.151 -15.580 1.00 74.50 92 LEU A CA 1
ATOM 723 C C . LEU A 1 92 ? 16.845 0.436 -16.650 1.00 74.50 92 LEU A C 1
ATOM 725 O O . LEU A 1 92 ? 17.983 -0.007 -16.502 1.00 74.50 92 LEU A O 1
ATOM 729 N N . VAL A 1 93 ? 16.510 1.198 -17.700 1.00 76.56 93 VAL A N 1
ATOM 730 C CA . VAL A 1 93 ? 17.476 1.580 -18.748 1.00 76.56 93 VAL A CA 1
ATOM 731 C C . VAL A 1 93 ? 18.522 2.537 -18.183 1.00 76.56 93 VAL A C 1
ATOM 733 O O . VAL A 1 93 ? 19.719 2.393 -18.442 1.00 76.56 93 VAL A O 1
ATOM 736 N N . THR A 1 94 ? 18.082 3.499 -17.378 1.00 80.12 94 THR A N 1
ATOM 737 C CA . THR A 1 94 ? 18.964 4.429 -16.669 1.00 80.12 94 THR A CA 1
ATOM 738 C C . THR A 1 94 ? 19.831 3.697 -15.643 1.00 80.12 94 THR A C 1
ATOM 740 O O . THR A 1 94 ? 21.034 3.956 -15.567 1.00 80.12 94 THR A O 1
ATOM 743 N N . LEU A 1 95 ? 19.252 2.748 -14.903 1.00 80.19 95 LEU A N 1
ATOM 744 C CA . LEU A 1 95 ? 19.958 1.945 -13.908 1.00 80.19 95 LEU A CA 1
ATOM 745 C C . LEU A 1 95 ? 21.034 1.066 -14.558 1.00 80.19 95 LEU A C 1
ATOM 747 O O . LEU A 1 95 ? 22.175 1.092 -14.114 1.00 80.19 95 LEU A O 1
ATOM 751 N N . ALA A 1 96 ? 20.720 0.385 -15.665 1.00 82.81 96 ALA A N 1
ATOM 752 C CA . ALA A 1 96 ? 21.675 -0.444 -16.406 1.00 82.81 96 ALA A CA 1
ATOM 753 C C . ALA A 1 96 ? 22.909 0.337 -16.892 1.00 82.81 96 ALA A C 1
ATOM 755 O O . ALA A 1 96 ? 23.997 -0.230 -16.993 1.00 82.81 96 ALA A O 1
ATOM 756 N N . ARG A 1 97 ? 22.746 1.633 -17.197 1.00 85.81 97 ARG A N 1
ATOM 757 C CA . ARG A 1 97 ? 23.839 2.522 -17.629 1.00 85.81 97 ARG A CA 1
ATOM 758 C C . ARG A 1 97 ? 24.693 3.032 -16.470 1.00 85.81 97 ARG A C 1
ATOM 760 O O . ARG A 1 97 ? 25.883 3.249 -16.666 1.00 85.81 97 ARG A O 1
ATOM 767 N N . LYS A 1 98 ? 24.089 3.271 -15.303 1.00 88.56 98 LYS A N 1
ATOM 768 C CA . LYS A 1 98 ? 24.770 3.846 -14.131 1.00 88.56 98 LYS A CA 1
ATOM 769 C C . LYS A 1 98 ? 25.421 2.788 -13.249 1.00 88.56 98 LYS A C 1
ATOM 771 O O . LYS A 1 98 ? 26.544 2.976 -12.803 1.00 88.56 98 LYS A O 1
ATOM 776 N N . ASP A 1 99 ? 24.696 1.708 -12.985 1.00 85.50 99 ASP A N 1
ATOM 777 C CA . ASP A 1 99 ? 25.073 0.677 -12.029 1.00 85.50 99 ASP A CA 1
ATOM 778 C C . ASP A 1 99 ? 24.567 -0.687 -12.510 1.00 85.50 99 ASP A C 1
ATOM 780 O O . ASP A 1 99 ? 23.430 -1.111 -12.271 1.00 85.50 99 ASP A O 1
ATOM 784 N N . LYS A 1 100 ? 25.456 -1.388 -13.215 1.00 86.38 100 LYS A N 1
ATOM 785 C CA . LYS A 1 100 ? 25.158 -2.700 -13.785 1.00 86.38 100 LYS A CA 1
ATOM 786 C C . LYS A 1 100 ? 24.934 -3.760 -12.705 1.00 86.38 100 LYS A C 1
ATOM 788 O O . LYS A 1 100 ? 24.104 -4.638 -12.917 1.00 86.38 100 LYS A O 1
ATOM 793 N N . ALA A 1 101 ? 25.623 -3.664 -11.565 1.00 85.75 101 ALA A N 1
ATOM 794 C CA . ALA A 1 101 ? 25.501 -4.624 -10.469 1.00 85.75 101 ALA A CA 1
ATOM 795 C C . ALA A 1 101 ? 24.128 -4.511 -9.791 1.00 85.75 101 ALA A C 1
ATOM 797 O O . ALA A 1 101 ? 23.436 -5.518 -9.606 1.00 85.75 101 ALA A O 1
ATOM 798 N N . ARG A 1 102 ? 23.681 -3.280 -9.505 1.00 81.12 102 ARG A N 1
ATOM 799 C CA . ARG A 1 102 ? 22.339 -3.015 -8.965 1.00 81.12 102 ARG A CA 1
ATOM 800 C C . ARG A 1 102 ? 21.241 -3.381 -9.958 1.00 81.12 102 ARG A C 1
ATOM 802 O O . ARG A 1 102 ? 20.203 -3.889 -9.538 1.00 81.12 102 ARG A O 1
ATOM 809 N N . TYR A 1 103 ? 21.464 -3.183 -11.257 1.00 83.25 103 TYR A N 1
ATOM 810 C CA . TYR A 1 103 ? 20.545 -3.645 -12.300 1.00 83.25 103 TYR A CA 1
ATOM 811 C C . TYR A 1 103 ? 20.348 -5.169 -12.266 1.00 83.25 103 TYR A C 1
ATOM 813 O O . TYR A 1 103 ? 19.208 -5.625 -12.178 1.00 83.25 103 TYR A O 1
ATOM 821 N N . THR A 1 104 ? 21.429 -5.959 -12.269 1.00 83.38 104 THR A N 1
ATOM 822 C CA . THR A 1 104 ? 21.334 -7.430 -12.205 1.00 83.38 104 THR A CA 1
ATOM 823 C C . THR A 1 104 ? 20.675 -7.911 -10.919 1.00 83.38 104 THR A C 1
ATOM 825 O O . THR A 1 104 ? 19.756 -8.720 -10.991 1.00 83.38 104 THR A O 1
ATOM 828 N N . ALA A 1 105 ? 21.037 -7.344 -9.765 1.00 81.81 105 ALA A N 1
ATOM 829 C CA . ALA A 1 105 ? 20.415 -7.705 -8.490 1.00 81.81 105 ALA A CA 1
ATOM 830 C C . ALA A 1 105 ? 18.910 -7.375 -8.452 1.00 81.81 105 ALA A C 1
ATOM 832 O O . ALA A 1 105 ? 18.120 -8.115 -7.867 1.00 81.81 105 ALA A O 1
ATOM 833 N N . THR A 1 106 ? 18.498 -6.275 -9.094 1.00 77.44 106 THR A N 1
ATOM 834 C CA . THR A 1 106 ? 17.079 -5.897 -9.210 1.00 77.44 106 THR A CA 1
ATOM 835 C C . THR A 1 106 ? 16.313 -6.884 -10.084 1.00 77.44 106 THR A C 1
ATOM 837 O O . THR A 1 106 ? 15.194 -7.252 -9.738 1.00 77.44 106 THR A O 1
ATOM 840 N N . LEU A 1 107 ? 16.912 -7.353 -11.183 1.00 79.00 107 LEU A N 1
ATOM 841 C CA . LEU A 1 107 ? 16.306 -8.385 -12.024 1.00 79.00 107 LEU A CA 1
ATOM 842 C C . LEU A 1 107 ? 16.200 -9.733 -11.309 1.00 79.00 107 LEU A C 1
ATOM 844 O O . LEU A 1 107 ? 15.141 -10.346 -11.361 1.00 79.00 107 LEU A O 1
ATOM 848 N N . GLU A 1 108 ? 17.257 -10.185 -10.636 1.00 80.62 108 GLU A N 1
ATOM 849 C CA . GLU A 1 108 ? 17.254 -11.463 -9.911 1.00 80.62 108 GLU A CA 1
ATOM 850 C C . GLU A 1 108 ? 16.164 -11.498 -8.840 1.00 80.62 108 GLU A C 1
ATOM 852 O O . GLU A 1 108 ? 15.384 -12.444 -8.779 1.00 80.62 108 GLU A O 1
ATOM 857 N N . LYS A 1 109 ? 16.038 -10.424 -8.057 1.00 75.69 109 LYS A N 1
ATOM 858 C CA . LYS A 1 109 ? 14.990 -10.307 -7.039 1.00 75.69 109 LYS A CA 1
ATOM 859 C C . LYS A 1 109 ? 13.589 -10.142 -7.625 1.00 75.69 109 LYS A C 1
ATOM 861 O O . LYS A 1 109 ? 12.651 -10.682 -7.062 1.00 75.69 109 LYS A O 1
ATOM 866 N N . ALA A 1 110 ? 13.429 -9.451 -8.755 1.00 72.50 110 ALA A N 1
ATOM 867 C CA . ALA A 1 110 ? 12.136 -9.370 -9.446 1.00 72.50 110 ALA A CA 1
ATOM 868 C C . ALA A 1 110 ? 11.692 -10.718 -10.050 1.00 72.50 110 ALA A C 1
ATOM 870 O O . ALA A 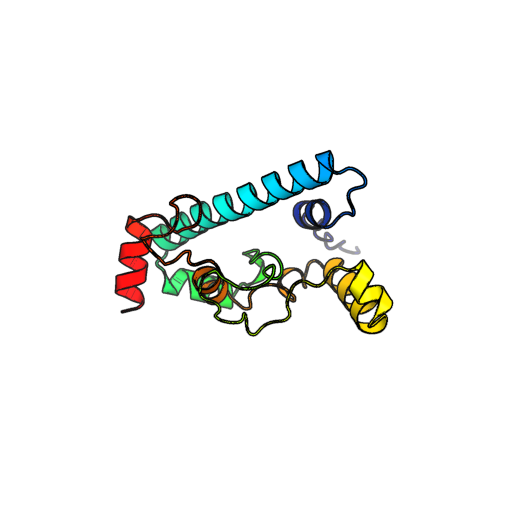1 110 ? 10.532 -10.883 -10.428 1.00 72.50 110 ALA A O 1
ATOM 871 N N . LEU A 1 111 ? 12.615 -11.673 -10.195 1.00 75.00 111 LEU A N 1
ATOM 872 C CA . LEU A 1 111 ? 12.320 -13.037 -10.628 1.00 75.00 111 LEU A CA 1
ATOM 873 C C . LEU A 1 111 ? 12.059 -13.991 -9.455 1.00 75.00 111 LEU A C 1
ATOM 875 O O . LEU A 1 111 ? 11.548 -15.087 -9.696 1.00 75.00 111 LEU A O 1
ATOM 879 N N . ASP A 1 112 ? 12.374 -13.586 -8.224 1.00 73.88 112 ASP A N 1
ATOM 880 C CA . ASP A 1 112 ? 12.142 -14.351 -7.004 1.00 73.88 112 ASP A CA 1
ATOM 881 C C . ASP A 1 112 ? 10.787 -13.973 -6.374 1.00 73.88 112 ASP A C 1
ATOM 883 O O . ASP A 1 112 ? 10.646 -12.888 -5.807 1.00 73.88 112 ASP A O 1
ATOM 887 N N . PRO A 1 113 ? 9.784 -14.871 -6.406 1.00 67.88 113 PRO A N 1
ATOM 888 C CA . PRO A 1 113 ? 8.469 -14.599 -5.829 1.00 67.88 113 PRO A CA 1
ATOM 889 C C . PRO A 1 113 ? 8.506 -14.337 -4.320 1.00 67.88 113 PRO A C 1
ATOM 891 O O . PRO A 1 113 ? 7.602 -13.693 -3.793 1.00 67.88 113 PRO A O 1
ATOM 894 N N . SER 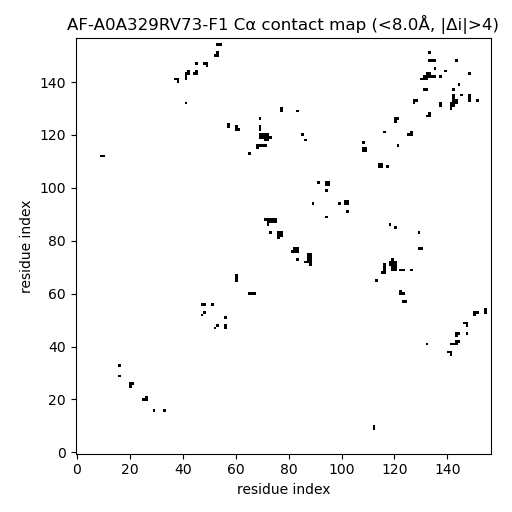A 1 114 ? 9.526 -14.839 -3.615 1.00 71.62 114 SER A N 1
ATOM 895 C CA . SER A 1 114 ? 9.686 -14.598 -2.177 1.00 71.62 114 SER A CA 1
ATOM 896 C C . SER A 1 114 ? 10.187 -13.181 -1.868 1.00 71.62 114 SER A C 1
ATOM 898 O O . SER A 1 114 ? 9.992 -12.682 -0.761 1.00 71.62 114 SER A O 1
ATOM 900 N N . ALA A 1 115 ? 10.755 -12.496 -2.865 1.00 68.50 115 ALA A N 1
ATOM 901 C CA . ALA A 1 115 ? 11.307 -11.149 -2.759 1.00 68.50 115 ALA A CA 1
ATOM 902 C C . ALA A 1 115 ? 10.405 -10.063 -3.385 1.00 68.50 115 ALA A C 1
ATOM 904 O O . ALA A 1 115 ? 10.827 -8.911 -3.526 1.00 68.50 115 ALA A O 1
ATOM 905 N N . ILE A 1 116 ? 9.150 -10.391 -3.720 1.00 68.44 116 ILE A N 1
ATOM 906 C CA . ILE A 1 116 ? 8.193 -9.490 -4.392 1.00 68.44 116 ILE A CA 1
ATOM 907 C C . ILE A 1 116 ? 8.018 -8.137 -3.682 1.00 68.44 116 ILE A C 1
ATOM 909 O O . ILE A 1 116 ? 7.897 -7.091 -4.322 1.00 68.44 116 ILE A O 1
ATOM 913 N N . ASN A 1 117 ? 8.035 -8.136 -2.346 1.00 69.38 117 ASN A N 1
ATOM 914 C CA . ASN A 1 117 ? 7.875 -6.930 -1.531 1.00 69.38 117 ASN A CA 1
ATOM 915 C C . ASN A 1 117 ? 9.219 -6.268 -1.169 1.00 69.38 117 ASN A C 1
ATOM 917 O O . ASN A 1 117 ? 9.217 -5.171 -0.620 1.00 69.38 117 ASN A O 1
ATOM 921 N N . SER A 1 118 ? 10.373 -6.867 -1.495 1.00 68.06 118 SER A N 1
ATOM 922 C CA . SER A 1 118 ? 11.692 -6.388 -1.040 1.00 68.06 118 SER A CA 1
ATOM 923 C C . SER A 1 118 ? 12.067 -4.994 -1.546 1.00 68.06 118 SER A C 1
ATOM 925 O O . SER A 1 118 ? 12.926 -4.337 -0.962 1.00 68.06 118 SER A O 1
ATOM 927 N N . TYR A 1 119 ? 11.453 -4.548 -2.640 1.00 65.19 119 TYR A N 1
ATOM 928 C CA . TYR A 1 119 ? 11.620 -3.191 -3.156 1.00 65.19 119 TYR A CA 1
ATOM 929 C C . TYR A 1 119 ? 10.447 -2.274 -2.808 1.00 65.19 119 TYR A C 1
ATOM 931 O O . TYR A 1 119 ? 10.568 -1.068 -2.981 1.00 65.19 119 TYR A O 1
ATOM 939 N N . GLY A 1 120 ? 9.322 -2.816 -2.349 1.00 72.25 120 GLY A N 1
ATOM 940 C CA . GLY A 1 120 ? 8.100 -2.073 -2.070 1.00 72.25 120 GLY A CA 1
ATOM 941 C C . GLY A 1 120 ? 8.129 -1.326 -0.740 1.00 72.25 120 GLY A C 1
ATOM 942 O O . GLY A 1 120 ? 9.179 -1.018 -0.180 1.00 72.25 120 GLY A O 1
ATOM 943 N N . PHE A 1 121 ? 6.935 -1.027 -0.239 1.00 77.31 121 PHE A N 1
ATOM 944 C CA . PHE A 1 121 ? 6.766 -0.463 1.095 1.00 77.31 121 PHE A CA 1
ATOM 945 C C . PHE A 1 121 ? 7.174 -1.491 2.157 1.00 77.31 121 PHE A C 1
ATOM 947 O O . PHE A 1 121 ? 6.911 -2.677 1.963 1.00 77.31 121 PHE A O 1
ATOM 954 N N . PRO A 1 122 ? 7.780 -1.064 3.279 1.00 78.25 122 PRO A N 1
ATOM 955 C CA . PRO A 1 122 ? 8.245 -1.991 4.310 1.00 78.25 122 PRO A CA 1
ATOM 956 C C . PRO A 1 122 ? 7.093 -2.686 5.047 1.00 78.25 122 PRO A C 1
ATOM 958 O O . PRO A 1 122 ? 7.243 -3.823 5.471 1.00 78.25 122 PRO A O 1
ATOM 961 N N . ASN A 1 123 ? 5.947 -2.017 5.192 1.00 84.62 123 ASN A N 1
ATOM 962 C CA . ASN A 1 123 ? 4.733 -2.567 5.790 1.00 84.62 123 ASN A CA 1
ATOM 963 C C . ASN A 1 123 ? 3.488 -1.828 5.266 1.00 84.62 123 ASN A C 1
ATOM 965 O O . ASN A 1 123 ? 3.582 -0.807 4.569 1.00 84.62 123 ASN A O 1
ATOM 969 N N . LEU A 1 124 ? 2.303 -2.347 5.607 1.00 89.06 124 LEU A N 1
ATOM 970 C CA . LEU A 1 124 ? 1.025 -1.766 5.185 1.00 89.06 124 LEU A CA 1
ATOM 971 C C . LEU A 1 124 ? 0.820 -0.348 5.734 1.00 89.06 124 LEU A C 1
ATOM 973 O O . LEU A 1 124 ? 0.246 0.495 5.048 1.00 89.06 124 LEU A O 1
ATOM 977 N N . ARG A 1 125 ? 1.315 -0.040 6.934 1.00 88.88 125 ARG A N 1
ATOM 978 C CA . ARG A 1 125 ? 1.190 1.306 7.501 1.00 88.88 125 ARG A CA 1
ATOM 979 C C . ARG A 1 125 ? 1.930 2.340 6.652 1.00 88.88 125 ARG A C 1
ATOM 981 O O . ARG A 1 125 ? 1.321 3.317 6.223 1.00 88.88 125 ARG A O 1
ATOM 988 N N . SER A 1 126 ? 3.193 2.078 6.319 1.00 85.12 126 SER A N 1
ATOM 989 C CA . SER A 1 126 ? 3.987 2.948 5.448 1.00 85.12 126 SER A CA 1
ATOM 990 C C . SER A 1 126 ? 3.359 3.108 4.065 1.00 85.12 126 SER A C 1
ATOM 992 O O . SER A 1 126 ? 3.414 4.194 3.490 1.00 85.12 126 SER A O 1
ATOM 994 N N . LEU A 1 127 ? 2.725 2.061 3.528 1.00 87.50 127 LEU A N 1
ATOM 995 C CA . LEU A 1 127 ? 1.942 2.168 2.296 1.00 87.50 127 LEU A CA 1
ATOM 996 C C . LEU A 1 127 ? 0.793 3.176 2.444 1.00 87.50 127 LEU A C 1
ATOM 998 O O . LEU A 1 127 ? 0.616 4.041 1.589 1.00 87.50 127 LEU A O 1
ATOM 1002 N N . LEU A 1 128 ? -0.016 3.048 3.493 1.00 89.62 128 LEU A N 1
ATOM 1003 C CA . LEU A 1 128 ? -1.211 3.872 3.677 1.00 89.62 128 LEU A CA 1
ATOM 1004 C C . LEU A 1 128 ? -0.863 5.341 3.943 1.00 89.62 128 LEU A C 1
ATOM 1006 O O . LEU A 1 128 ? -1.514 6.228 3.396 1.00 89.62 128 LEU A O 1
ATOM 1010 N N . GLU A 1 129 ? 0.183 5.589 4.728 1.00 86.94 129 GLU A N 1
ATOM 1011 C CA . GLU A 1 129 ? 0.694 6.934 5.010 1.00 86.94 129 GLU A CA 1
ATOM 1012 C C . GLU A 1 129 ? 1.276 7.575 3.744 1.00 86.94 129 GLU A C 1
ATOM 1014 O O . GLU A 1 129 ? 0.912 8.689 3.380 1.00 86.94 129 GLU A O 1
ATOM 1019 N N . SER A 1 130 ? 2.117 6.844 3.009 1.00 79.88 130 SER A N 1
ATOM 1020 C CA . SER A 1 130 ? 2.742 7.369 1.790 1.00 79.88 130 SER A CA 1
ATOM 1021 C C . SER A 1 130 ? 1.775 7.562 0.621 1.00 79.88 130 SER A C 1
ATOM 1023 O O . SER A 1 130 ? 2.075 8.328 -0.284 1.00 79.88 130 SER A O 1
ATOM 1025 N N . THR A 1 131 ? 0.631 6.883 0.604 1.00 82.62 131 THR A N 1
ATOM 1026 C CA . THR A 1 131 ? -0.385 7.064 -0.446 1.00 82.62 131 THR A CA 1
ATOM 1027 C C . THR A 1 131 ? -1.497 8.023 -0.038 1.00 82.62 131 THR A C 1
ATOM 1029 O O . THR A 1 131 ? -2.466 8.159 -0.781 1.00 82.62 131 THR A O 1
ATOM 1032 N N . GLU A 1 132 ? -1.370 8.668 1.130 1.00 86.75 132 GLU A N 1
ATOM 1033 C CA . GLU A 1 132 ? -2.391 9.548 1.719 1.00 86.75 132 GLU A CA 1
ATOM 1034 C C . GLU A 1 132 ? -3.750 8.834 1.884 1.00 86.75 132 GLU A C 1
ATOM 1036 O O . GLU A 1 132 ? -4.807 9.452 2.003 1.00 86.75 132 GLU A O 1
ATOM 1041 N N . ALA A 1 133 ? -3.740 7.498 1.944 1.00 90.31 133 ALA A N 1
ATOM 1042 C CA . ALA A 1 133 ? -4.952 6.687 1.983 1.00 90.31 133 ALA A CA 1
ATOM 1043 C C . ALA A 1 133 ? -5.707 6.799 3.320 1.00 90.31 133 ALA A C 1
ATOM 1045 O O . ALA A 1 133 ? -6.864 6.380 3.409 1.00 90.31 133 ALA A O 1
ATOM 1046 N N . LEU A 1 134 ? -5.053 7.351 4.348 1.00 90.69 134 LEU A N 1
ATOM 1047 C CA . LEU A 1 134 ? -5.630 7.677 5.655 1.00 90.69 134 LEU A CA 1
ATOM 1048 C C . LEU A 1 134 ? -6.234 9.091 5.714 1.00 90.69 134 LEU A C 1
ATOM 1050 O O . LEU A 1 134 ? -6.906 9.418 6.696 1.00 90.69 134 LEU A O 1
ATOM 1054 N N . ASP A 1 135 ? -6.026 9.935 4.697 1.00 89.75 135 ASP A N 1
ATOM 1055 C CA . ASP A 1 135 ? -6.604 11.277 4.672 1.00 89.75 135 ASP A CA 1
ATOM 1056 C C . ASP A 1 135 ? -8.079 11.221 4.227 1.00 89.75 135 ASP A C 1
ATOM 1058 O O . ASP A 1 135 ? -8.379 10.829 3.095 1.00 89.75 135 ASP A O 1
ATOM 1062 N N . PRO A 1 136 ? -9.047 11.640 5.066 1.00 89.00 136 PRO A N 1
ATOM 1063 C CA . PRO A 1 136 ? -10.447 11.722 4.654 1.00 89.00 136 PRO A CA 1
ATOM 1064 C C . PRO A 1 136 ? -10.712 12.736 3.535 1.00 89.00 136 PRO A C 1
ATOM 1066 O O . PRO A 1 136 ? -11.774 12.653 2.915 1.00 89.00 136 PRO A O 1
ATOM 1069 N N . LYS A 1 137 ? -9.806 13.690 3.285 1.00 89.69 137 LYS A N 1
ATOM 1070 C CA . LYS A 1 137 ? -9.938 14.673 2.198 1.00 89.69 137 LYS A CA 1
ATOM 1071 C C . LYS A 1 137 ? -9.440 14.144 0.852 1.00 89.69 137 LYS A C 1
ATOM 1073 O O . LYS A 1 137 ? -9.758 14.744 -0.175 1.00 89.69 137 LYS A O 1
ATOM 1078 N N . ALA A 1 138 ? -8.707 13.030 0.833 1.00 87.69 138 ALA A N 1
ATOM 1079 C CA . ALA A 1 138 ? -8.234 12.423 -0.402 1.00 87.69 138 ALA A CA 1
ATOM 1080 C C . ALA A 1 138 ? -9.402 11.905 -1.268 1.00 87.69 138 ALA A C 1
ATOM 1082 O O . ALA A 1 138 ? -10.534 11.703 -0.812 1.00 87.69 138 ALA A O 1
ATOM 1083 N N . ASN A 1 139 ? -9.135 11.680 -2.558 1.00 88.81 139 ASN A N 1
ATOM 1084 C CA . ASN A 1 139 ? -10.134 11.131 -3.476 1.00 88.81 139 ASN A CA 1
ATOM 1085 C C . ASN A 1 139 ? -10.632 9.774 -2.961 1.00 88.81 139 ASN A C 1
ATOM 1087 O O . ASN A 1 139 ? -9.815 8.911 -2.662 1.00 88.81 139 ASN A O 1
ATOM 1091 N N . GLU A 1 140 ? -11.950 9.560 -2.925 1.00 88.31 140 GLU A N 1
ATOM 1092 C CA . GLU A 1 140 ? -12.584 8.318 -2.449 1.00 88.31 140 GLU A CA 1
ATOM 1093 C C . GLU A 1 140 ? -11.991 7.042 -3.047 1.00 88.31 140 GLU A C 1
ATOM 1095 O O . GLU A 1 140 ? -11.869 6.036 -2.359 1.00 88.31 140 GLU A O 1
ATOM 1100 N N . LYS A 1 141 ? -11.572 7.079 -4.315 1.00 87.62 141 LYS A N 1
ATOM 1101 C CA . LYS A 1 141 ? -10.976 5.914 -4.984 1.00 87.62 141 LYS A CA 1
ATOM 1102 C C . LYS A 1 141 ? -9.550 5.616 -4.517 1.00 87.62 141 LYS A C 1
ATOM 1104 O O . LYS A 1 141 ? -9.064 4.514 -4.739 1.00 87.62 141 LYS A O 1
ATOM 1109 N N . ASN A 1 142 ? -8.881 6.593 -3.914 1.00 87.38 142 ASN A N 1
ATOM 1110 C CA . ASN A 1 142 ? -7.483 6.532 -3.497 1.00 87.38 142 ASN A CA 1
ATOM 1111 C C . ASN A 1 142 ? -7.325 6.527 -1.966 1.00 87.38 142 ASN A C 1
ATOM 1113 O O . ASN A 1 142 ? -6.203 6.633 -1.485 1.00 87.38 142 ASN A O 1
ATOM 1117 N N . ARG A 1 143 ? -8.416 6.384 -1.202 1.00 92.38 143 ARG A N 1
ATOM 1118 C CA . ARG A 1 143 ? -8.388 6.304 0.265 1.00 92.38 143 ARG A CA 1
ATOM 1119 C C . ARG A 1 143 ? -9.207 5.142 0.802 1.00 92.38 143 ARG A C 1
ATOM 1121 O O . ARG A 1 143 ? -9.984 4.528 0.072 1.00 92.38 143 ARG A O 1
ATOM 1128 N N . LEU A 1 144 ? -9.032 4.842 2.087 1.00 93.00 144 LEU A N 1
ATOM 1129 C CA . LEU A 1 144 ? -9.877 3.875 2.784 1.00 93.00 144 LEU A CA 1
ATOM 1130 C C . LEU A 1 144 ? -11.322 4.387 2.883 1.00 93.00 144 LEU A C 1
ATOM 1132 O O . LEU A 1 144 ? -11.581 5.594 2.882 1.00 93.00 144 LEU A O 1
ATOM 1136 N N . CYS A 1 145 ? -12.282 3.467 2.991 1.00 92.38 145 CYS A N 1
ATOM 1137 C CA . CYS A 1 145 ? -13.683 3.860 3.133 1.00 92.38 145 CYS A CA 1
ATOM 1138 C C . CYS A 1 145 ? -13.924 4.638 4.445 1.00 92.38 145 CYS A C 1
ATOM 1140 O O . CYS A 1 145 ? -13.228 4.449 5.443 1.00 92.38 145 CYS A O 1
ATOM 1142 N N . PHE A 1 146 ? -14.929 5.520 4.464 1.00 91.50 146 PHE A N 1
ATOM 1143 C CA . PHE A 1 146 ? -15.189 6.407 5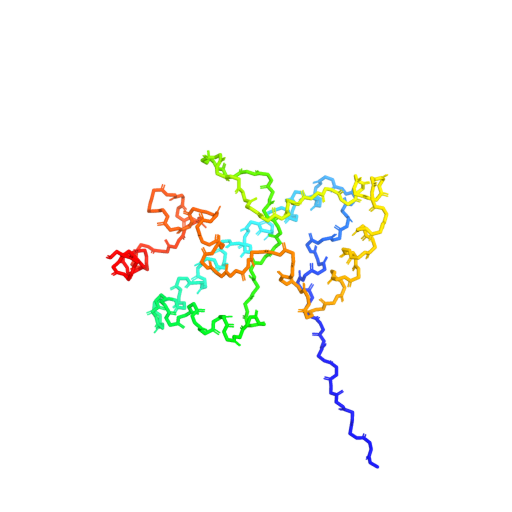.606 1.00 91.50 146 PHE A CA 1
ATOM 1144 C C . PHE A 1 146 ? -15.365 5.701 6.964 1.00 91.50 146 PHE A C 1
ATOM 1146 O O . PHE A 1 146 ? -14.756 6.162 7.932 1.00 91.50 146 PHE A O 1
ATOM 1153 N N . PRO A 1 147 ? -16.140 4.604 7.083 1.00 90.31 147 PRO A N 1
ATOM 1154 C CA . PRO A 1 147 ? -16.273 3.887 8.353 1.00 90.31 147 PRO A CA 1
ATOM 1155 C C . PRO A 1 147 ? -14.931 3.366 8.874 1.00 90.31 147 PRO A C 1
ATOM 1157 O O . PRO A 1 147 ? -14.637 3.467 10.065 1.00 90.31 147 PRO A O 1
ATOM 1160 N N . VAL A 1 148 ? -14.090 2.867 7.968 1.00 93.06 148 VAL A N 1
ATOM 1161 C CA . VAL A 1 148 ? -12.750 2.366 8.285 1.00 93.06 148 VAL A CA 1
ATOM 1162 C C . VAL A 1 148 ? -11.811 3.502 8.667 1.00 93.06 148 VAL A C 1
ATOM 1164 O O . VAL A 1 148 ? -11.084 3.365 9.641 1.00 93.06 148 VAL A O 1
ATOM 1167 N N . LEU A 1 149 ? -11.865 4.646 7.980 1.00 92.44 149 LEU A N 1
ATOM 1168 C CA . LEU A 1 149 ? -11.100 5.837 8.364 1.00 92.44 149 LEU A CA 1
ATOM 1169 C C . LEU A 1 149 ? -11.453 6.319 9.772 1.00 92.44 149 LEU A C 1
ATOM 1171 O O . LEU A 1 149 ? -10.566 6.702 10.529 1.00 92.44 149 LEU A O 1
ATOM 1175 N N . ALA A 1 150 ? -12.737 6.293 10.139 1.00 89.50 150 ALA A N 1
ATOM 1176 C CA . ALA A 1 150 ? -13.171 6.661 11.482 1.00 89.50 150 ALA A CA 1
ATOM 1177 C C . ALA A 1 150 ? -12.636 5.688 12.544 1.00 89.50 150 ALA A C 1
ATOM 1179 O O . ALA A 1 150 ? -12.222 6.133 13.613 1.00 89.50 150 ALA A O 1
ATOM 1180 N N . ARG A 1 151 ? -12.607 4.380 12.248 1.00 87.69 151 ARG A N 1
ATOM 1181 C CA . ARG A 1 151 ? -11.994 3.369 13.126 1.00 87.69 151 ARG A CA 1
ATOM 1182 C C . ARG A 1 151 ? -10.485 3.554 13.230 1.00 87.69 151 ARG A C 1
ATOM 1184 O O . ARG A 1 151 ? -9.992 3.744 14.328 1.00 87.69 151 ARG A O 1
ATOM 1191 N N . ALA A 1 152 ? -9.783 3.623 12.100 1.00 87.06 152 ALA A N 1
ATOM 1192 C CA . ALA A 1 152 ? -8.340 3.841 12.067 1.00 87.06 152 ALA A CA 1
ATOM 1193 C C . ALA A 1 152 ? -7.945 5.117 12.825 1.00 87.06 152 ALA A C 1
ATOM 1195 O O . ALA A 1 152 ? -6.971 5.109 13.563 1.00 87.06 152 ALA A O 1
ATOM 1196 N N . ARG A 1 153 ? -8.727 6.200 12.723 1.00 86.12 153 ARG A N 1
ATOM 1197 C CA . ARG A 1 153 ? -8.497 7.413 13.523 1.00 86.12 153 ARG A CA 1
ATOM 1198 C C . ARG A 1 153 ? -8.666 7.204 15.024 1.00 86.12 153 ARG A C 1
ATOM 1200 O O . ARG A 1 153 ? -7.878 7.771 15.761 1.00 86.12 153 ARG A O 1
ATOM 1207 N N . ARG A 1 154 ? -9.667 6.438 15.466 1.00 84.50 154 ARG A N 1
ATOM 1208 C CA . ARG A 1 154 ? -9.838 6.094 16.891 1.00 84.50 154 ARG A CA 1
ATOM 1209 C C . ARG A 1 154 ? -8.744 5.171 17.411 1.00 84.50 154 ARG A C 1
ATOM 1211 O O . ARG A 1 154 ? -8.461 5.197 18.594 1.00 84.50 154 ARG A O 1
ATOM 1218 N N . ASP A 1 155 ? -8.201 4.332 16.540 1.00 80.94 155 ASP A N 1
ATOM 1219 C CA . ASP A 1 155 ? -7.146 3.394 16.902 1.00 80.94 155 ASP A CA 1
ATOM 1220 C C . ASP A 1 155 ? -5.780 4.117 16.950 1.00 80.94 155 ASP A C 1
ATOM 1222 O O . ASP A 1 155 ? -4.955 3.843 17.813 1.00 80.94 155 ASP A O 1
ATOM 1226 N N . ILE A 1 156 ? -5.528 5.066 16.039 1.00 78.06 156 ILE A N 1
ATOM 1227 C CA . ILE A 1 156 ? -4.248 5.790 15.927 1.00 78.06 156 ILE A CA 1
ATOM 1228 C C . ILE A 1 156 ? -4.137 6.986 16.896 1.00 78.06 156 ILE A C 1
ATOM 1230 O O . ILE A 1 156 ? -3.014 7.322 17.280 1.00 78.06 156 ILE A O 1
ATOM 1234 N N . MET A 1 157 ? -5.249 7.654 17.238 1.00 55.38 157 MET A N 1
ATOM 1235 C CA . MET A 1 157 ? -5.301 8.798 18.174 1.00 55.38 157 MET A CA 1
ATOM 1236 C C . MET A 1 157 ? -5.739 8.365 19.567 1.00 55.38 157 MET A C 1
ATOM 1238 O O . MET A 1 157 ? -5.101 8.838 20.532 1.00 55.38 157 MET A O 1
#

Organism: NCBI:txid29920

Solvent-accessible surface area (backbone atoms only — not comparable to full-atom values): 9489 Å² total; per-residue (Å²): 140,82,85,77,76,80,78,76,78,73,73,73,70,63,58,73,77,69,59,88,62,94,43,72,67,56,45,53,51,50,53,53,51,51,52,51,51,54,32,51,47,36,55,52,51,30,52,47,32,66,74,59,31,57,65,58,43,50,52,51,37,73,78,37,57,85,83,54,86,66,45,68,39,60,66,83,63,45,98,84,67,59,72,69,90,62,74,66,61,69,58,65,73,61,35,48,73,76,37,54,68,62,36,51,53,51,52,55,37,74,70,33,79,92,39,63,47,77,60,22,43,94,44,71,67,58,42,35,62,67,58,42,23,74,40,88,86,44,58,73,69,58,19,43,49,69,73,41,43,54,48,44,48,66,73,74,105

Foldseek 3Di:
DDDDDDPPDQDPPLCQLVDDDPDPVSVVVSVVVVLVVLLVLLAVVLVQCVVQNDVRSQVVCVVPVLVDQQDAFDADDDPVRPDPPADHDDDLVVCCVPPVPVSVVVVVLSPDSVNNCVRGQPTPVSSCVRQVQLPPPDDPSSHHDPVSSVRVVVVVD

pLDDT: mean 74.83, std 18.0, range [30.92, 94.75]